Protein AF-A0A817N6R4-F1 (afdb_monomer_lite)

pLDDT: mean 79.8, std 9.82, range [53.44, 90.12]

Structure (mmCIF, N/CA/C/O backbone):
data_AF-A0A817N6R4-F1
#
_entry.id   AF-A0A817N6R4-F1
#
loop_
_atom_site.group_PDB
_atom_site.id
_atom_site.type_symbol
_atom_site.label_atom_id
_atom_site.label_alt_id
_atom_site.label_comp_id
_atom_site.label_asym_id
_atom_site.label_entity_id
_atom_site.label_seq_id
_atom_site.pdbx_PDB_ins_code
_atom_site.Cartn_x
_atom_site.Cartn_y
_atom_site.Cartn_z
_atom_site.occupancy
_atom_site.B_iso_or_equiv
_atom_site.auth_seq_id
_atom_site.auth_comp_id
_atom_site.auth_asym_id
_atom_site.auth_atom_id
_atom_site.pdbx_PDB_model_num
ATOM 1 N N . ARG A 1 1 ? -4.787 -3.258 20.349 1.00 62.62 1 ARG A N 1
ATOM 2 C CA . ARG A 1 1 ? -3.545 -3.971 20.739 1.00 62.62 1 ARG A CA 1
ATOM 3 C C . ARG A 1 1 ? -2.581 -4.216 19.570 1.00 62.62 1 ARG A C 1
ATOM 5 O O . ARG A 1 1 ? -1.553 -3.559 19.545 1.00 62.62 1 ARG A O 1
ATOM 12 N N . LEU A 1 2 ? -2.889 -5.073 18.584 1.00 63.59 2 LEU A N 1
ATOM 13 C CA . LEU A 1 2 ? -1.988 -5.348 17.438 1.00 63.59 2 LEU A CA 1
ATOM 14 C C . LEU A 1 2 ? -1.752 -4.108 16.553 1.00 63.59 2 LEU A C 1
ATOM 16 O O . LEU A 1 2 ? -0.613 -3.759 16.274 1.00 63.59 2 LEU A O 1
ATOM 20 N N . LEU A 1 3 ? -2.817 -3.372 16.218 1.00 61.03 3 LEU A N 1
ATOM 21 C CA . LEU A 1 3 ? -2.749 -2.088 15.500 1.00 61.03 3 LEU A CA 1
ATOM 22 C C . LEU A 1 3 ? -1.958 -1.004 16.251 1.00 61.03 3 LEU A C 1
ATOM 24 O O . LEU A 1 3 ? -1.296 -0.180 15.631 1.00 61.03 3 LEU A O 1
ATOM 28 N N . GLU A 1 4 ? -1.998 -0.991 17.583 1.00 71.56 4 GLU A N 1
ATOM 29 C CA . GLU A 1 4 ? -1.221 -0.034 18.385 1.00 71.56 4 GLU A CA 1
ATOM 30 C C . GLU A 1 4 ? 0.262 -0.394 18.384 1.00 71.56 4 GLU A C 1
ATOM 32 O O . GLU A 1 4 ? 1.101 0.482 18.201 1.00 71.56 4 GLU A O 1
ATOM 37 N N . GLN A 1 5 ? 0.586 -1.683 18.519 1.00 71.25 5 GLN A N 1
ATOM 38 C CA . GLN A 1 5 ? 1.960 -2.172 18.400 1.00 71.25 5 GLN A CA 1
ATOM 39 C C . GLN A 1 5 ? 2.517 -1.923 16.997 1.00 71.25 5 GLN A C 1
ATOM 41 O O . GLN A 1 5 ? 3.634 -1.432 16.862 1.00 71.25 5 GLN A O 1
ATOM 46 N N . LEU A 1 6 ? 1.709 -2.163 15.964 1.00 69.31 6 LEU A N 1
ATOM 47 C CA . LEU A 1 6 ? 2.038 -1.834 14.584 1.00 69.31 6 LEU A CA 1
ATOM 48 C C . LEU A 1 6 ? 2.321 -0.336 14.435 1.00 69.31 6 LEU A C 1
ATOM 50 O O . LEU A 1 6 ? 3.360 0.049 13.914 1.00 69.31 6 LEU A O 1
ATOM 54 N N . ASN A 1 7 ? 1.440 0.523 14.950 1.00 70.81 7 ASN A N 1
ATOM 55 C CA . ASN A 1 7 ? 1.628 1.969 14.893 1.00 70.81 7 ASN A C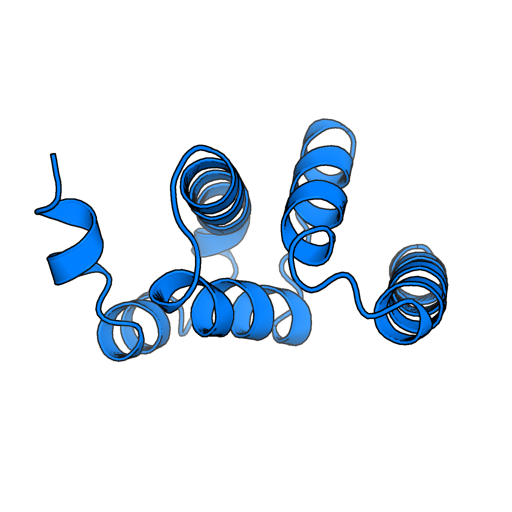A 1
ATOM 56 C C . ASN A 1 7 ? 2.883 2.438 15.641 1.00 70.81 7 ASN A C 1
ATOM 58 O O . ASN A 1 7 ? 3.519 3.393 15.199 1.00 70.81 7 ASN A O 1
ATOM 62 N N . LEU A 1 8 ? 3.263 1.784 16.741 1.00 75.81 8 LEU A N 1
ATOM 63 C CA . LEU A 1 8 ? 4.509 2.071 17.457 1.00 75.81 8 LEU A CA 1
ATOM 64 C C . LEU A 1 8 ? 5.739 1.675 16.636 1.00 75.81 8 LEU A C 1
ATOM 66 O O . LEU A 1 8 ? 6.653 2.486 16.502 1.00 75.81 8 LEU A O 1
ATOM 70 N N . ILE A 1 9 ? 5.734 0.481 16.037 1.00 70.88 9 ILE A N 1
ATOM 71 C CA . ILE A 1 9 ? 6.814 0.006 15.159 1.00 70.88 9 ILE A CA 1
ATOM 72 C C . ILE A 1 9 ? 6.954 0.936 13.950 1.00 70.88 9 ILE A C 1
ATOM 74 O O . ILE A 1 9 ? 8.050 1.392 13.641 1.00 70.88 9 ILE A O 1
ATOM 78 N N . LEU A 1 10 ? 5.838 1.298 13.318 1.00 68.19 10 LEU A N 1
ATOM 79 C CA . LEU A 1 10 ? 5.806 2.194 12.165 1.00 68.19 10 LEU A CA 1
ATOM 80 C C . LEU A 1 10 ? 6.237 3.626 12.519 1.00 68.19 10 LEU A C 1
ATOM 82 O O . LEU A 1 10 ? 6.925 4.266 11.728 1.00 68.19 10 LEU A O 1
ATOM 86 N N . LYS A 1 11 ? 5.874 4.142 13.704 1.00 70.06 11 LYS A N 1
ATOM 87 C CA . LYS A 1 11 ? 6.348 5.449 14.200 1.00 70.06 11 LYS A CA 1
ATOM 88 C C . LYS A 1 11 ? 7.848 5.445 14.461 1.00 70.06 11 LYS A C 1
ATOM 90 O O . LYS A 1 11 ? 8.535 6.364 14.023 1.00 70.06 11 LYS A O 1
ATOM 95 N N . TRP A 1 12 ? 8.345 4.425 15.160 1.00 71.19 12 TRP A N 1
ATOM 96 C CA . TRP A 1 12 ? 9.774 4.262 15.409 1.00 71.19 12 TRP A CA 1
ATOM 97 C C . TRP A 1 12 ? 10.537 4.163 14.087 1.00 71.19 12 TRP A C 1
ATOM 99 O O . TRP A 1 12 ? 11.539 4.838 13.891 1.00 71.19 12 TRP A O 1
ATOM 109 N N . HIS A 1 13 ? 10.007 3.418 13.129 1.00 63.88 13 HIS A N 1
ATOM 110 C CA . HIS A 1 13 ? 10.643 3.228 11.839 1.00 63.88 13 HIS A CA 1
ATOM 111 C C . HIS A 1 13 ? 10.620 4.489 10.953 1.00 63.88 13 HIS A C 1
ATOM 113 O O . HIS A 1 13 ? 11.636 4.841 10.362 1.00 63.88 13 HIS A O 1
ATOM 119 N N . ASN A 1 14 ? 9.509 5.234 10.902 1.00 61.47 14 ASN A N 1
ATOM 120 C CA . ASN A 1 14 ? 9.454 6.522 10.193 1.00 61.47 14 ASN A CA 1
ATOM 121 C C . ASN A 1 14 ? 10.482 7.532 10.730 1.00 61.47 14 ASN A C 1
ATOM 123 O O . ASN A 1 14 ? 10.950 8.380 9.975 1.00 61.47 14 ASN A O 1
ATOM 127 N N . SER A 1 15 ? 10.867 7.430 12.009 1.00 64.19 15 SER A N 1
ATOM 128 C CA . SER A 1 15 ? 11.944 8.252 12.580 1.00 64.19 15 SER A CA 1
ATOM 129 C C . SER A 1 15 ? 13.337 7.924 12.019 1.00 64.19 15 SER A C 1
ATOM 131 O O . SER A 1 15 ? 14.244 8.739 12.148 1.00 64.19 15 SER A O 1
ATOM 133 N N . GLN A 1 16 ? 13.498 6.773 11.355 1.00 59.12 16 GLN A N 1
ATOM 134 C CA . GLN A 1 16 ? 14.745 6.321 10.729 1.00 59.12 16 GLN A CA 1
ATOM 135 C C . GLN A 1 16 ? 14.887 6.762 9.257 1.00 59.12 16 GLN A C 1
ATOM 137 O O . GLN A 1 16 ? 15.891 6.451 8.626 1.00 59.12 16 GLN A O 1
ATOM 142 N N . GLY A 1 17 ? 13.904 7.474 8.684 1.00 54.22 17 GLY A N 1
ATOM 143 C CA . GLY A 1 17 ? 13.990 8.019 7.316 1.00 54.22 17 GLY A CA 1
ATOM 144 C C . GLY A 1 17 ? 13.861 6.991 6.181 1.00 54.22 17 GLY A C 1
ATOM 145 O O . GLY A 1 17 ? 14.110 7.316 5.025 1.00 54.22 17 GLY A O 1
ATOM 146 N N . LEU A 1 18 ? 13.457 5.762 6.494 1.00 55.34 18 LEU A N 1
ATOM 147 C CA . LEU A 1 18 ? 13.277 4.671 5.537 1.00 55.34 18 LEU A CA 1
ATOM 148 C C . LEU A 1 18 ? 11.838 4.709 4.980 1.00 55.34 18 LEU A C 1
ATOM 150 O O . LEU A 1 18 ? 10.894 4.291 5.653 1.00 55.34 18 LEU A O 1
ATOM 154 N N . SER A 1 19 ? 11.652 5.248 3.771 1.00 56.03 19 SER A N 1
ATOM 155 C CA . SER A 1 19 ? 10.329 5.420 3.140 1.00 56.03 19 SER A CA 1
ATOM 156 C C . SER A 1 19 ? 9.686 4.118 2.661 1.00 56.03 19 SER A C 1
ATOM 158 O O . SER A 1 19 ? 8.465 4.059 2.511 1.00 56.03 19 SER A O 1
ATOM 160 N N . ASP A 1 20 ? 10.489 3.079 2.448 1.00 62.97 20 ASP A N 1
ATOM 161 C CA . ASP A 1 20 ? 10.088 1.928 1.634 1.00 62.97 20 ASP A CA 1
ATOM 162 C C . ASP A 1 20 ? 9.605 0.736 2.472 1.00 62.97 20 ASP A C 1
ATOM 164 O O . ASP A 1 20 ? 8.881 -0.130 1.991 1.00 62.97 20 ASP A O 1
ATOM 168 N N . THR A 1 21 ? 9.910 0.724 3.769 1.00 71.69 21 THR A N 1
ATOM 169 C CA . THR A 1 21 ? 9.657 -0.439 4.631 1.00 71.69 21 THR A CA 1
ATOM 170 C C . THR A 1 21 ? 8.218 -0.525 5.142 1.00 71.69 21 THR A C 1
ATOM 172 O O . THR A 1 21 ? 7.804 -1.581 5.609 1.00 71.69 21 THR A O 1
ATOM 175 N N . TYR A 1 22 ? 7.425 0.556 5.066 1.00 79.88 22 TYR A N 1
ATOM 176 C CA . TYR A 1 22 ? 6.025 0.536 5.520 1.00 79.88 22 TYR A CA 1
ATOM 177 C C . TYR A 1 22 ? 5.233 -0.559 4.800 1.00 79.88 22 TYR A C 1
ATOM 179 O O . TYR A 1 22 ? 4.558 -1.360 5.442 1.00 79.88 22 TYR A O 1
ATOM 187 N N . VAL A 1 23 ? 5.357 -0.609 3.472 1.00 85.19 23 VAL A N 1
ATOM 188 C CA . VAL A 1 23 ? 4.680 -1.597 2.625 1.00 85.19 23 VAL A CA 1
ATOM 189 C C . VAL A 1 23 ? 5.138 -2.995 2.979 1.00 85.19 23 VAL A C 1
ATOM 191 O O . VAL A 1 23 ? 4.302 -3.833 3.291 1.00 85.19 23 VAL A O 1
ATOM 194 N N . THR A 1 24 ? 6.449 -3.224 3.008 1.00 85.62 24 THR A N 1
ATOM 195 C CA . THR A 1 24 ? 7.019 -4.541 3.293 1.00 85.62 24 THR A CA 1
ATOM 196 C C . THR A 1 24 ? 6.618 -5.045 4.678 1.00 85.62 24 THR A C 1
ATOM 198 O O . THR A 1 24 ? 6.332 -6.231 4.842 1.00 85.62 24 THR A O 1
ATOM 201 N N . CYS A 1 25 ? 6.512 -4.163 5.679 1.00 85.38 25 CYS A N 1
ATOM 202 C CA . CYS A 1 25 ? 5.989 -4.524 6.995 1.00 85.38 25 CYS A CA 1
ATOM 203 C C . CYS A 1 25 ? 4.515 -4.937 6.937 1.00 85.38 25 CYS A C 1
ATOM 205 O O . CYS A 1 25 ? 4.161 -5.977 7.490 1.00 85.38 25 CYS A O 1
ATOM 207 N N . ILE A 1 26 ? 3.658 -4.143 6.284 1.00 85.56 26 ILE A N 1
ATOM 208 C CA . ILE A 1 26 ? 2.233 -4.475 6.143 1.00 85.56 26 ILE A CA 1
ATOM 209 C C . ILE A 1 26 ? 2.067 -5.795 5.389 1.00 85.56 26 ILE A C 1
ATOM 211 O O . ILE A 1 26 ? 1.403 -6.701 5.891 1.00 85.56 26 ILE A O 1
ATOM 215 N N . TYR A 1 27 ? 2.744 -5.927 4.253 1.00 87.94 27 TYR A N 1
ATOM 216 C CA . TYR A 1 27 ? 2.764 -7.119 3.421 1.00 87.94 27 TYR A CA 1
ATOM 217 C C . TYR A 1 27 ? 3.190 -8.363 4.210 1.00 87.94 27 TYR A C 1
ATOM 219 O O . TYR A 1 27 ? 2.475 -9.363 4.246 1.00 87.94 27 TYR A O 1
ATOM 227 N N . SER A 1 28 ? 4.316 -8.288 4.925 1.00 86.81 28 SER A N 1
ATOM 228 C CA . SER A 1 28 ? 4.825 -9.400 5.740 1.00 86.81 28 SER A CA 1
ATOM 229 C C . SER A 1 28 ? 3.859 -9.799 6.855 1.00 86.81 28 SER A C 1
ATOM 231 O O . SER A 1 28 ? 3.739 -10.976 7.177 1.00 86.81 28 SER A O 1
ATOM 233 N N . ILE A 1 29 ? 3.145 -8.841 7.447 1.00 85.44 29 ILE A N 1
ATOM 234 C CA . ILE A 1 29 ? 2.164 -9.127 8.499 1.00 85.44 29 ILE A CA 1
ATOM 235 C C . ILE A 1 29 ? 0.913 -9.770 7.906 1.00 85.44 29 ILE A C 1
ATOM 237 O O . ILE A 1 29 ? 0.426 -10.759 8.447 1.00 85.44 29 ILE A O 1
ATOM 241 N N . GLN A 1 30 ? 0.427 -9.276 6.771 1.00 84.81 30 GLN A N 1
ATOM 242 C CA . GLN A 1 30 ? -0.742 -9.832 6.087 1.00 84.81 30 GLN A CA 1
ATOM 243 C C . GLN A 1 30 ? -0.516 -11.258 5.564 1.00 84.81 30 GLN A C 1
ATOM 245 O O . GLN A 1 30 ? -1.481 -11.993 5.382 1.00 84.81 30 GLN A O 1
ATOM 250 N N . LYS A 1 31 ? 0.740 -11.702 5.402 1.00 85.12 31 LYS A N 1
ATOM 251 C CA . LYS A 1 31 ? 1.063 -13.117 5.128 1.00 85.12 31 LYS A CA 1
ATOM 252 C C . LYS A 1 31 ? 0.731 -14.067 6.279 1.00 85.12 31 LYS A C 1
ATOM 254 O O . LYS A 1 31 ? 0.539 -15.257 6.045 1.00 85.12 31 LYS A O 1
ATOM 259 N N . HIS A 1 32 ? 0.716 -13.572 7.514 1.00 83.88 32 HIS A N 1
ATOM 260 C CA . HIS A 1 32 ? 0.596 -14.403 8.716 1.00 83.88 32 HIS A CA 1
ATOM 261 C C . HIS A 1 32 ? -0.636 -14.080 9.568 1.00 83.88 32 HIS A C 1
ATOM 263 O O . HIS A 1 32 ? -1.014 -14.884 10.419 1.00 83.88 32 HIS A O 1
ATOM 269 N N . TYR A 1 33 ? -1.261 -12.923 9.354 1.00 78.06 33 TYR A N 1
ATOM 270 C CA . TYR A 1 33 ? -2.387 -12.430 10.139 1.00 78.06 33 TYR A CA 1
ATOM 271 C C . TYR A 1 33 ? -3.566 -12.046 9.245 1.00 78.06 33 TYR A C 1
ATOM 273 O O . TYR A 1 33 ? -3.413 -11.790 8.053 1.00 78.06 33 TYR A O 1
ATOM 281 N N . SER A 1 34 ? -4.754 -11.996 9.850 1.00 69.12 34 SER A N 1
ATOM 282 C CA . SER A 1 34 ? -5.988 -11.566 9.193 1.00 69.12 34 SER A CA 1
ATOM 283 C C . SER A 1 34 ? -5.872 -10.169 8.574 1.00 69.12 34 SER A C 1
ATOM 285 O O . SER A 1 34 ? -5.087 -9.334 9.030 1.00 69.12 34 SER A O 1
ATOM 287 N N . LEU A 1 35 ? -6.726 -9.927 7.579 1.00 74.19 35 LEU A N 1
ATOM 288 C CA . LEU A 1 35 ? -6.851 -8.693 6.805 1.00 74.19 35 LEU A CA 1
ATOM 289 C C . LEU A 1 35 ? -6.739 -7.420 7.662 1.00 74.19 35 LEU A C 1
ATOM 291 O O . LEU A 1 35 ? -7.440 -7.250 8.660 1.00 74.19 35 LEU A O 1
ATOM 295 N N . ILE A 1 36 ? -5.852 -6.513 7.244 1.00 73.94 36 ILE A N 1
ATOM 296 C CA . ILE A 1 36 ? -5.720 -5.165 7.808 1.00 73.94 36 ILE A CA 1
ATOM 297 C C . ILE A 1 36 ? -6.492 -4.218 6.886 1.00 73.94 36 ILE A C 1
ATOM 299 O O . ILE A 1 36 ? -5.904 -3.498 6.084 1.00 73.94 36 ILE A O 1
ATOM 303 N N . ALA A 1 37 ? -7.819 -4.222 7.011 1.00 69.56 37 ALA A N 1
ATOM 304 C CA . ALA A 1 37 ? -8.725 -3.355 6.252 1.00 69.56 37 ALA A CA 1
ATOM 305 C C . ALA A 1 37 ? -8.849 -1.931 6.838 1.00 69.56 37 ALA A C 1
ATOM 307 O O . ALA A 1 37 ? -9.800 -1.204 6.559 1.00 69.56 37 ALA A O 1
ATOM 308 N N . ASP A 1 38 ? -7.903 -1.511 7.683 1.00 83.38 38 ASP A N 1
ATOM 309 C CA . ASP A 1 38 ? -7.929 -0.177 8.277 1.00 83.38 38 ASP A CA 1
ATOM 310 C C . ASP A 1 38 ? -7.767 0.899 7.193 1.00 83.38 38 ASP A C 1
ATOM 312 O O . ASP A 1 38 ? -6.773 0.930 6.462 1.00 83.38 38 ASP A O 1
ATOM 316 N N . LYS A 1 39 ? -8.727 1.825 7.122 1.00 82.25 39 LYS A N 1
ATOM 317 C CA . LYS A 1 39 ? -8.750 2.905 6.126 1.00 82.25 39 LYS A CA 1
ATOM 318 C C . LYS A 1 39 ? -7.468 3.743 6.123 1.00 82.25 39 LYS A C 1
ATOM 320 O O . LYS A 1 39 ? -7.005 4.165 5.070 1.00 82.25 39 LYS A O 1
ATOM 325 N N . THR A 1 40 ? -6.851 3.976 7.281 1.00 83.06 40 THR A N 1
ATOM 326 C CA . THR A 1 40 ? -5.603 4.751 7.358 1.00 83.06 40 THR A CA 1
ATOM 327 C C . THR A 1 40 ? -4.449 4.001 6.702 1.00 83.06 40 THR A C 1
ATOM 329 O O . THR A 1 40 ? -3.615 4.615 6.034 1.00 83.06 40 THR A O 1
ATOM 332 N N . VAL A 1 41 ? -4.393 2.681 6.894 1.00 83.31 41 VAL A N 1
ATOM 333 C CA . VAL A 1 41 ? -3.398 1.810 6.259 1.00 83.31 41 VAL A CA 1
ATOM 334 C C . VAL A 1 41 ? -3.622 1.769 4.749 1.00 83.31 41 VAL A C 1
ATOM 336 O O . VAL A 1 41 ? -2.693 2.059 3.995 1.00 83.31 41 VAL A O 1
ATOM 339 N N . MET A 1 42 ? -4.855 1.514 4.309 1.00 86.25 42 MET A N 1
ATOM 340 C CA . MET A 1 42 ? -5.211 1.440 2.887 1.00 86.25 42 MET A CA 1
ATOM 341 C C . MET A 1 42 ? -4.889 2.742 2.146 1.00 86.25 42 MET A C 1
ATOM 343 O O . MET A 1 42 ? -4.201 2.720 1.126 1.00 86.25 42 MET A O 1
ATOM 347 N N . ASN A 1 43 ? -5.262 3.894 2.705 1.00 86.94 43 ASN A N 1
ATOM 348 C CA . ASN A 1 43 ? -5.004 5.188 2.072 1.00 86.94 43 ASN A CA 1
ATOM 349 C C . ASN A 1 43 ? -3.499 5.489 1.970 1.00 86.94 43 ASN A C 1
ATOM 351 O O . ASN A 1 43 ? -3.052 6.084 0.988 1.00 86.94 43 ASN A O 1
ATOM 355 N N . LYS A 1 44 ? -2.692 5.058 2.951 1.00 85.69 44 LYS A N 1
ATOM 356 C CA . LYS A 1 44 ? -1.226 5.191 2.892 1.00 85.69 44 LYS A CA 1
ATOM 357 C C . LYS A 1 44 ? -0.611 4.319 1.802 1.00 85.69 44 LYS A C 1
ATOM 359 O O . LYS A 1 44 ? 0.252 4.807 1.073 1.00 85.69 44 LYS A O 1
ATOM 364 N N . LEU A 1 45 ? -1.060 3.069 1.677 1.00 86.94 45 LEU A N 1
ATOM 365 C CA . LEU A 1 45 ? -0.612 2.157 0.620 1.00 86.94 45 LEU A CA 1
ATOM 366 C C . LEU A 1 45 ? -0.930 2.738 -0.768 1.00 86.94 45 LEU A C 1
ATOM 368 O O . LEU A 1 45 ? -0.040 2.864 -1.610 1.00 86.94 45 LEU A O 1
ATOM 372 N N . ILE A 1 46 ? -2.167 3.206 -0.968 1.00 88.81 46 ILE A N 1
ATOM 373 C CA . ILE A 1 46 ? -2.618 3.818 -2.228 1.00 88.81 46 ILE A CA 1
ATOM 374 C C . ILE A 1 46 ? -1.828 5.093 -2.549 1.00 88.81 46 ILE A C 1
ATOM 376 O O . ILE A 1 46 ? -1.384 5.280 -3.682 1.00 88.81 46 ILE A O 1
ATOM 380 N N . PHE A 1 47 ? -1.606 5.967 -1.564 1.00 85.62 47 PHE A N 1
ATOM 381 C CA . PHE A 1 47 ? -0.847 7.201 -1.771 1.00 85.62 47 PHE A CA 1
ATOM 382 C C . PHE A 1 47 ? 0.608 6.934 -2.173 1.00 85.62 47 PHE A C 1
ATOM 384 O O . PHE A 1 47 ? 1.173 7.648 -3.006 1.00 85.62 47 PHE A O 1
ATOM 391 N N . GLY A 1 48 ? 1.224 5.902 -1.597 1.00 82.44 48 GLY A N 1
ATOM 392 C CA . GLY A 1 48 ? 2.595 5.539 -1.928 1.00 82.44 48 GLY A CA 1
ATOM 393 C C . GLY A 1 48 ? 2.740 4.903 -3.316 1.00 82.44 48 GLY A C 1
ATOM 394 O O . GLY A 1 48 ? 3.814 4.999 -3.903 1.00 82.44 48 GLY A O 1
ATOM 395 N N . LEU A 1 49 ? 1.679 4.300 -3.867 1.00 85.44 49 LEU A N 1
ATOM 396 C CA . LEU A 1 49 ? 1.714 3.473 -5.082 1.00 85.44 49 LEU A CA 1
ATOM 397 C C . LEU A 1 49 ? 2.380 4.169 -6.288 1.00 85.44 49 LEU A C 1
ATOM 399 O O . LEU A 1 49 ? 3.123 3.542 -7.044 1.00 85.44 49 LEU A O 1
ATOM 403 N N . LYS A 1 50 ? 2.173 5.487 -6.439 1.00 79.25 50 LYS A N 1
ATOM 404 C CA . LYS A 1 50 ? 2.775 6.299 -7.516 1.00 79.25 50 LYS A CA 1
ATOM 405 C C . LYS A 1 50 ? 4.295 6.435 -7.415 1.00 79.25 50 LYS A C 1
ATOM 407 O O . LYS A 1 50 ? 4.947 6.665 -8.426 1.00 79.25 50 LYS A O 1
ATOM 412 N N . LYS A 1 51 ? 4.849 6.356 -6.206 1.00 80.75 51 LYS A N 1
ATOM 413 C CA . LYS A 1 51 ? 6.267 6.627 -5.926 1.00 80.75 51 LYS A CA 1
ATOM 414 C C . LYS A 1 51 ? 7.114 5.356 -5.834 1.00 80.75 51 LYS A C 1
ATOM 416 O O . LYS A 1 51 ? 8.331 5.460 -5.762 1.00 80.75 51 LYS A O 1
ATOM 421 N N . MET A 1 52 ? 6.476 4.186 -5.828 1.00 84.19 52 MET A N 1
ATOM 422 C CA . MET A 1 52 ? 7.140 2.890 -5.689 1.00 84.19 52 MET A CA 1
ATOM 423 C C . MET A 1 52 ? 7.534 2.302 -7.046 1.00 84.19 52 MET A C 1
ATOM 425 O O . MET A 1 52 ? 6.865 2.523 -8.061 1.00 84.19 52 MET A O 1
ATOM 429 N N . TYR A 1 53 ? 8.583 1.485 -7.046 1.00 83.31 53 TYR A N 1
ATOM 430 C CA . TYR A 1 53 ? 9.100 0.783 -8.221 1.00 83.31 53 TYR A CA 1
ATOM 431 C C . TYR A 1 53 ? 9.507 -0.646 -7.848 1.00 83.31 53 TYR A C 1
ATOM 433 O O . TYR A 1 53 ? 9.731 -0.936 -6.673 1.00 83.31 53 TYR A O 1
ATOM 441 N N . GLY A 1 54 ? 9.605 -1.521 -8.852 1.00 86.31 54 GLY A N 1
ATOM 442 C CA . GLY A 1 54 ? 10.049 -2.906 -8.675 1.00 86.31 54 GLY A CA 1
ATOM 443 C C . GLY A 1 54 ? 9.179 -3.703 -7.700 1.00 86.31 54 GLY A C 1
ATOM 444 O O . GLY A 1 54 ? 7.963 -3.508 -7.637 1.00 86.31 54 GLY A O 1
ATOM 445 N N . ASP A 1 55 ? 9.820 -4.573 -6.923 1.00 86.75 55 ASP A N 1
ATOM 446 C CA . ASP A 1 55 ? 9.157 -5.548 -6.051 1.00 86.75 55 ASP A CA 1
ATOM 447 C C . ASP A 1 55 ? 8.269 -4.896 -4.985 1.00 86.75 55 ASP A C 1
ATOM 449 O O . ASP A 1 55 ? 7.158 -5.355 -4.743 1.00 86.75 55 ASP A O 1
ATOM 453 N N . ILE A 1 56 ? 8.676 -3.753 -4.425 1.00 86.81 56 ILE A N 1
ATOM 454 C CA . ILE A 1 56 ? 7.893 -3.032 -3.403 1.00 86.81 56 ILE A CA 1
ATOM 455 C C . ILE A 1 56 ? 6.521 -2.606 -3.948 1.00 86.81 56 ILE A C 1
ATOM 457 O O . ILE A 1 56 ? 5.521 -2.606 -3.229 1.00 86.81 56 ILE A O 1
ATOM 461 N N . LYS A 1 57 ? 6.441 -2.258 -5.240 1.00 88.44 57 LYS A N 1
ATOM 462 C CA . LYS A 1 57 ? 5.163 -1.922 -5.881 1.00 88.44 57 LYS A CA 1
ATOM 463 C C . LYS A 1 57 ? 4.257 -3.153 -5.979 1.00 88.44 57 LYS A C 1
ATOM 465 O O . LYS A 1 57 ? 3.053 -3.020 -5.772 1.00 88.44 57 LYS A O 1
ATOM 470 N N . ILE A 1 58 ? 4.829 -4.328 -6.243 1.00 89.25 58 ILE A N 1
ATOM 471 C CA . ILE A 1 58 ? 4.103 -5.604 -6.269 1.00 89.25 58 ILE A CA 1
ATOM 472 C C . ILE A 1 58 ? 3.600 -5.942 -4.861 1.00 89.25 58 ILE A C 1
ATOM 474 O O . ILE A 1 58 ? 2.406 -6.170 -4.691 1.00 89.25 58 ILE A O 1
ATOM 478 N N . GLU A 1 59 ? 4.459 -5.857 -3.841 1.00 90.12 59 GLU A N 1
ATOM 479 C CA . GLU A 1 59 ? 4.080 -6.078 -2.436 1.00 90.12 59 GLU A CA 1
ATOM 480 C C . GLU A 1 59 ? 2.933 -5.155 -1.994 1.00 90.12 59 GLU A C 1
ATOM 482 O O . GLU A 1 59 ? 2.020 -5.571 -1.277 1.00 90.12 59 GLU A O 1
ATOM 487 N N . CYS A 1 60 ? 2.941 -3.899 -2.451 1.00 89.25 60 CYS A N 1
ATOM 488 C CA . CYS A 1 60 ? 1.871 -2.944 -2.170 1.00 89.25 60 CYS A CA 1
ATOM 489 C C . CYS A 1 60 ? 0.545 -3.362 -2.818 1.00 89.25 60 CYS A C 1
ATOM 491 O O . CYS A 1 60 ? -0.500 -3.317 -2.169 1.00 89.25 60 CYS A O 1
ATOM 493 N N . LEU A 1 61 ? 0.575 -3.809 -4.077 1.00 89.69 61 LEU A N 1
ATOM 494 C CA . LEU A 1 61 ? -0.614 -4.294 -4.782 1.00 89.69 61 LEU A CA 1
ATOM 495 C C . LEU A 1 61 ? -1.174 -5.574 -4.149 1.00 89.69 61 LEU A C 1
ATOM 497 O O . LEU A 1 61 ? -2.388 -5.677 -3.974 1.00 89.69 61 LEU A O 1
ATOM 501 N N . GLU A 1 62 ? -0.313 -6.510 -3.746 1.00 89.56 62 GLU A N 1
ATOM 502 C CA . GLU A 1 62 ? -0.719 -7.720 -3.019 1.00 89.56 62 GLU A CA 1
ATOM 503 C C . GLU A 1 62 ? -1.315 -7.381 -1.645 1.00 89.56 62 GLU A C 1
ATOM 505 O O . GLU A 1 62 ? -2.319 -7.960 -1.230 1.00 89.56 62 GLU A O 1
ATOM 510 N N . SER A 1 63 ? -0.763 -6.375 -0.964 1.00 88.69 63 SER A N 1
ATOM 511 C CA . SER A 1 63 ? -1.322 -5.886 0.299 1.00 88.69 63 SER A CA 1
ATOM 512 C C . SER A 1 63 ? -2.696 -5.234 0.108 1.00 88.69 63 SER A C 1
ATOM 514 O O . SER A 1 63 ? -3.586 -5.368 0.946 1.00 88.69 63 SER A O 1
ATOM 516 N N . LEU A 1 64 ? -2.901 -4.528 -1.006 1.00 88.06 64 LEU A N 1
ATOM 517 C CA . LEU A 1 64 ? -4.178 -3.891 -1.326 1.00 88.06 64 LEU A CA 1
ATOM 518 C C . LEU A 1 64 ? -5.245 -4.912 -1.722 1.00 88.06 64 LEU A C 1
ATOM 520 O O . LEU A 1 64 ? -6.369 -4.817 -1.231 1.00 88.06 64 LEU A O 1
ATOM 524 N N . ILE A 1 65 ? -4.911 -5.893 -2.570 1.00 87.38 65 ILE A N 1
ATOM 525 C CA . ILE A 1 65 ? -5.891 -6.857 -3.093 1.00 87.38 65 ILE A CA 1
ATOM 526 C C . ILE A 1 65 ? -6.505 -7.703 -1.979 1.00 87.38 65 ILE A C 1
ATOM 528 O O . ILE A 1 65 ? -7.700 -7.985 -2.018 1.00 87.38 65 ILE A O 1
ATOM 532 N N . ALA A 1 66 ? -5.718 -8.028 -0.949 1.00 82.75 66 ALA A N 1
ATOM 533 C CA . ALA A 1 66 ? -6.190 -8.781 0.204 1.00 82.75 66 ALA A CA 1
ATOM 534 C C . ALA A 1 66 ? -7.336 -8.062 0.943 1.00 82.75 66 ALA A C 1
ATOM 536 O O . ALA A 1 66 ? -8.219 -8.715 1.484 1.00 82.75 66 ALA A O 1
ATOM 537 N N . ASN A 1 67 ? -7.359 -6.726 0.937 1.00 81.75 67 ASN A N 1
ATOM 538 C CA . ASN A 1 67 ? -8.274 -5.922 1.755 1.00 81.75 67 ASN A CA 1
ATOM 539 C C . ASN A 1 67 ? -9.287 -5.119 0.928 1.00 81.75 67 ASN A C 1
ATOM 541 O O . ASN A 1 67 ? -10.048 -4.327 1.482 1.00 81.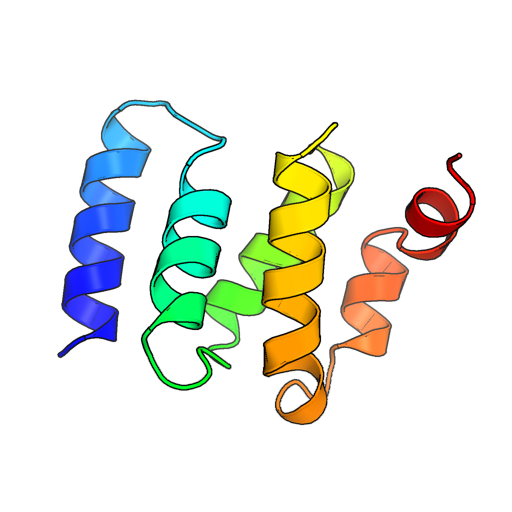75 67 ASN A O 1
ATOM 545 N N . ILE A 1 68 ? -9.291 -5.282 -0.397 1.00 82.88 68 ILE A N 1
ATOM 546 C CA . ILE A 1 68 ? -10.033 -4.399 -1.304 1.00 82.88 68 ILE A CA 1
ATOM 547 C C . ILE A 1 68 ? -11.554 -4.548 -1.177 1.00 82.88 68 ILE A C 1
ATOM 549 O O . ILE A 1 68 ? -12.282 -3.600 -1.452 1.00 82.88 68 ILE A O 1
ATOM 553 N N . THR A 1 69 ? -12.031 -5.719 -0.744 1.00 83.12 69 THR A N 1
ATOM 554 C CA . THR A 1 69 ? -13.462 -6.017 -0.569 1.00 83.12 69 THR A CA 1
ATOM 555 C C . THR A 1 69 ? -14.079 -5.285 0.615 1.00 83.12 69 THR A C 1
ATOM 557 O O . THR A 1 69 ? -15.254 -4.950 0.568 1.00 83.12 69 THR A O 1
ATOM 560 N N . GLU A 1 70 ? -13.285 -5.012 1.649 1.00 83.19 70 GLU A N 1
ATOM 561 C CA . GLU A 1 70 ? -13.706 -4.298 2.863 1.00 83.19 70 GLU A CA 1
ATOM 562 C C . GLU A 1 70 ? -13.542 -2.775 2.723 1.00 83.19 70 GLU A C 1
ATOM 564 O O . GLU A 1 70 ? -13.827 -2.013 3.647 1.00 83.19 70 GLU A O 1
ATOM 569 N N . PHE A 1 71 ? -13.032 -2.312 1.578 1.00 84.12 71 PHE A N 1
ATOM 570 C CA . PHE A 1 71 ? -12.693 -0.918 1.354 1.00 84.12 71 PHE A CA 1
ATOM 571 C C . PHE A 1 71 ? -13.647 -0.269 0.345 1.00 84.12 71 PHE A C 1
ATOM 573 O O . PHE A 1 71 ? -13.365 -0.197 -0.848 1.00 84.12 71 PHE A O 1
ATOM 580 N N . ASP A 1 72 ? -14.772 0.257 0.838 1.00 81.31 72 ASP A N 1
ATOM 581 C CA . ASP A 1 72 ? -15.871 0.804 0.019 1.00 81.31 72 ASP A CA 1
ATOM 582 C C . ASP A 1 72 ? -15.429 1.844 -1.031 1.00 81.31 72 ASP A C 1
ATOM 584 O O . ASP A 1 72 ? -15.971 1.902 -2.136 1.00 81.31 72 ASP A O 1
ATOM 588 N N . SER A 1 73 ? -14.428 2.678 -0.716 1.00 84.44 73 SER A N 1
ATOM 589 C CA . SER A 1 73 ? -13.901 3.713 -1.620 1.00 84.44 73 SER A CA 1
ATOM 590 C C . SER A 1 73 ? -12.722 3.256 -2.487 1.00 84.44 73 SER A C 1
ATOM 592 O O . SER A 1 73 ? -12.143 4.084 -3.196 1.00 84.44 73 SER A O 1
ATOM 594 N N . ALA A 1 74 ? -12.391 1.957 -2.499 1.00 85.06 74 ALA A N 1
ATOM 595 C CA . ALA A 1 74 ? -11.221 1.399 -3.180 1.00 85.06 74 ALA A CA 1
ATOM 596 C C . ALA A 1 74 ? -11.077 1.864 -4.625 1.00 85.06 74 ALA A C 1
ATOM 598 O O . ALA A 1 74 ? -10.029 2.377 -5.013 1.00 85.06 74 ALA A O 1
ATOM 599 N N . TYR A 1 75 ? -12.136 1.717 -5.421 1.00 87.19 75 TYR A N 1
ATOM 600 C CA . TYR A 1 75 ? -12.089 2.060 -6.839 1.00 87.19 75 TYR A CA 1
ATOM 601 C C . TYR A 1 75 ? -11.777 3.546 -7.064 1.00 87.19 75 TYR A C 1
ATOM 603 O O . TYR A 1 75 ? -10.929 3.883 -7.891 1.00 87.19 75 TYR A O 1
ATOM 611 N N . LEU A 1 76 ? -12.436 4.439 -6.319 1.00 89.75 76 LEU A N 1
ATOM 612 C CA . LEU A 1 76 ? -12.243 5.884 -6.458 1.00 89.75 76 LEU A CA 1
ATOM 613 C C . LEU A 1 76 ? -10.827 6.297 -6.047 1.00 89.75 76 LEU A C 1
ATOM 615 O O . LEU A 1 76 ? -10.192 7.087 -6.748 1.00 89.75 76 LEU A O 1
ATOM 619 N N . GLU A 1 77 ? -10.315 5.734 -4.953 1.00 88.56 77 GLU A N 1
ATOM 620 C CA . GLU A 1 77 ? -8.977 6.049 -4.452 1.00 88.56 77 GLU A CA 1
ATOM 621 C C . GLU A 1 77 ? -7.873 5.498 -5.363 1.00 88.56 77 GLU A C 1
ATOM 623 O O . GLU A 1 77 ? -6.936 6.221 -5.701 1.00 88.56 77 GLU A O 1
ATOM 628 N N . LEU A 1 78 ? -8.020 4.269 -5.865 1.00 88.69 78 LEU A N 1
ATOM 629 C CA . LEU A 1 78 ? -7.09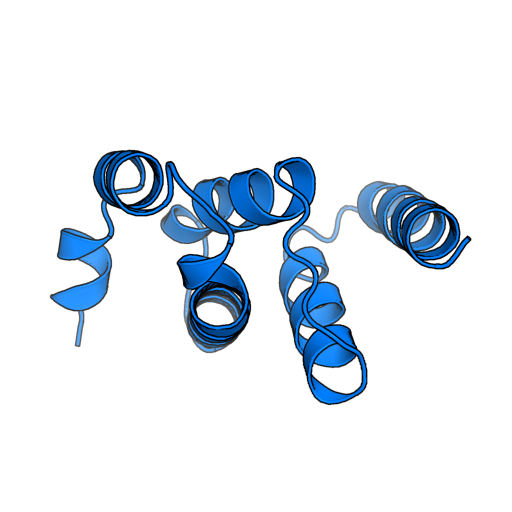3 3.677 -6.836 1.00 88.69 78 LEU A CA 1
ATOM 630 C C . LEU A 1 78 ? -7.107 4.422 -8.175 1.00 88.69 78 LEU A C 1
ATOM 632 O O . LEU A 1 78 ? -6.056 4.651 -8.778 1.00 88.69 78 LEU A O 1
ATOM 636 N N . ARG A 1 79 ? -8.285 4.858 -8.634 1.00 89.38 79 ARG A N 1
ATOM 637 C CA . ARG A 1 79 ? -8.407 5.675 -9.846 1.00 89.38 79 ARG A CA 1
ATOM 638 C C . ARG A 1 79 ? -7.696 7.017 -9.681 1.00 89.38 79 ARG A C 1
ATOM 640 O O . ARG A 1 79 ? -6.931 7.400 -10.562 1.00 89.38 79 ARG A O 1
ATOM 647 N N . ALA A 1 80 ? -7.882 7.704 -8.553 1.00 88.62 80 ALA A N 1
ATOM 648 C CA . ALA A 1 80 ? -7.150 8.937 -8.241 1.00 88.62 80 ALA A CA 1
ATOM 649 C C . ALA A 1 80 ? -5.627 8.699 -8.131 1.00 88.62 80 ALA A C 1
ATOM 651 O O . ALA A 1 80 ? -4.807 9.553 -8.503 1.00 88.62 80 ALA A O 1
ATOM 652 N N . ALA A 1 81 ? -5.236 7.506 -7.681 1.00 86.56 81 ALA A N 1
ATOM 653 C CA . ALA A 1 81 ? -3.852 7.063 -7.629 1.00 86.56 81 ALA A CA 1
ATOM 654 C C . ALA A 1 81 ? -3.258 6.657 -8.994 1.00 86.56 81 ALA A C 1
ATOM 656 O O . ALA A 1 81 ? -2.073 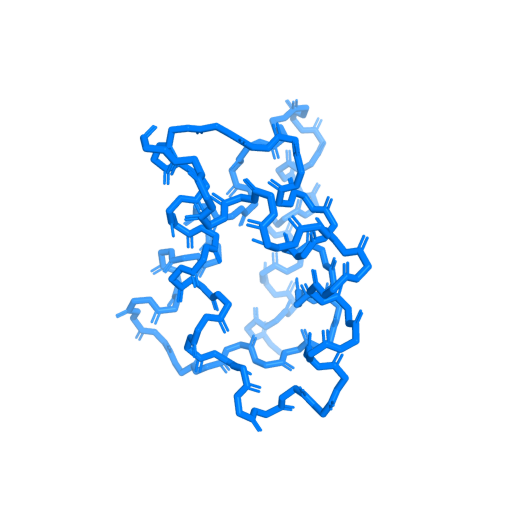6.343 -9.052 1.00 86.56 81 ALA A O 1
ATOM 657 N N . GLY A 1 82 ? -4.009 6.740 -10.098 1.00 88.12 82 GLY A N 1
ATOM 658 C CA . GLY A 1 82 ? -3.487 6.431 -11.435 1.00 88.12 82 GLY A CA 1
ATOM 659 C C . GLY A 1 82 ? -3.227 4.939 -11.647 1.00 88.12 82 GLY A C 1
ATOM 660 O O . GLY A 1 82 ? -2.287 4.570 -12.342 1.00 88.12 82 GLY A O 1
ATOM 661 N N . ILE A 1 83 ? -4.045 4.068 -11.042 1.00 87.94 83 ILE A N 1
ATOM 662 C CA . ILE A 1 83 ? -3.871 2.611 -11.134 1.00 87.94 83 ILE A CA 1
ATOM 663 C C . ILE A 1 83 ? -3.813 2.096 -12.581 1.00 87.94 83 ILE A C 1
ATOM 665 O O . ILE A 1 83 ? -3.074 1.161 -12.862 1.00 87.94 83 ILE A O 1
ATOM 669 N N . LEU A 1 84 ? -4.544 2.716 -13.514 1.00 87.56 84 LEU A N 1
ATOM 670 C CA . LEU A 1 84 ? -4.536 2.310 -14.922 1.00 87.56 84 LEU A CA 1
ATOM 671 C C . LEU A 1 84 ? -3.152 2.478 -15.556 1.00 87.56 84 LEU A C 1
ATOM 673 O O . LEU A 1 84 ? -2.682 1.561 -16.220 1.00 87.56 84 LEU A O 1
ATOM 677 N N . ASP A 1 85 ? -2.475 3.594 -15.290 1.00 86.81 85 ASP A N 1
ATOM 678 C CA . ASP A 1 85 ? -1.126 3.846 -15.807 1.00 86.81 85 ASP A CA 1
ATOM 679 C C . ASP A 1 85 ? -0.121 2.832 -15.245 1.00 86.81 85 ASP A C 1
ATOM 681 O O . ASP A 1 85 ? 0.805 2.405 -15.931 1.00 86.81 85 ASP A O 1
ATOM 685 N N . ILE A 1 86 ? -0.338 2.404 -13.998 1.00 84.62 86 ILE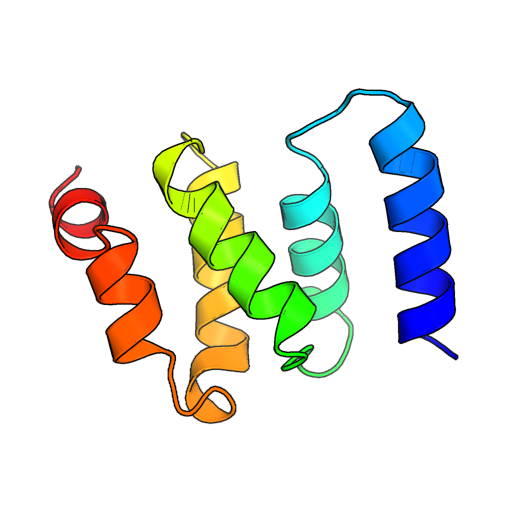 A N 1
ATOM 686 C CA . ILE A 1 86 ? 0.477 1.387 -13.329 1.00 84.62 86 ILE A CA 1
ATOM 687 C C . ILE A 1 86 ? 0.256 0.006 -13.958 1.00 84.62 86 ILE A C 1
ATOM 689 O O . ILE A 1 86 ? 1.222 -0.720 -14.157 1.00 84.62 86 ILE A O 1
ATOM 693 N N . LEU A 1 87 ? -0.987 -0.346 -14.300 1.00 82.44 87 LEU A N 1
ATOM 694 C CA . LEU A 1 87 ? -1.336 -1.643 -14.895 1.00 82.44 87 LEU A CA 1
ATOM 695 C C . LEU A 1 87 ? -0.928 -1.773 -16.370 1.00 82.44 87 LEU A C 1
ATOM 697 O O . LEU A 1 87 ? -0.766 -2.884 -16.865 1.00 82.44 87 LEU A O 1
ATOM 701 N N . ILE A 1 88 ? -0.785 -0.654 -17.082 1.00 85.44 88 ILE A N 1
ATOM 702 C CA . ILE A 1 88 ? -0.324 -0.635 -18.481 1.00 85.44 88 ILE A CA 1
ATOM 703 C C . ILE A 1 88 ? 1.201 -0.824 -18.566 1.00 85.44 88 ILE A C 1
ATOM 705 O O . ILE A 1 88 ? 1.730 -1.179 -19.623 1.00 85.44 88 ILE A O 1
ATOM 709 N N . HIS A 1 89 ? 1.916 -0.615 -17.459 1.00 74.19 89 HIS A N 1
ATOM 710 C CA . HIS A 1 89 ? 3.360 -0.772 -17.401 1.00 74.19 89 HIS A CA 1
ATOM 711 C C . HIS A 1 89 ? 3.748 -2.259 -17.483 1.00 74.19 89 HIS A C 1
ATOM 713 O O . HIS A 1 89 ? 3.308 -3.063 -16.664 1.00 74.19 89 HIS A O 1
ATOM 719 N N . LYS A 1 90 ? 4.557 -2.614 -18.490 1.00 53.44 90 LYS A N 1
ATOM 720 C CA . LYS A 1 90 ? 5.205 -3.931 -18.603 1.00 53.44 90 LYS A CA 1
ATOM 721 C C . LYS A 1 90 ? 6.447 -4.013 -17.727 1.00 53.44 90 LYS A C 1
ATOM 723 O O . LYS A 1 90 ? 7.089 -2.951 -17.536 1.00 53.44 90 LYS A O 1
#

Radius of gyration: 12.89 Å; chains: 1; bounding box: 31×23×39 Å

Sequence (90 aa):
RLLEQLNLILKWHNSQGLSDTYVTCIYSIQKHYSLIADKTVMNKLIFGLKKMYGDIKIECLESLIANITEFDSAYLEL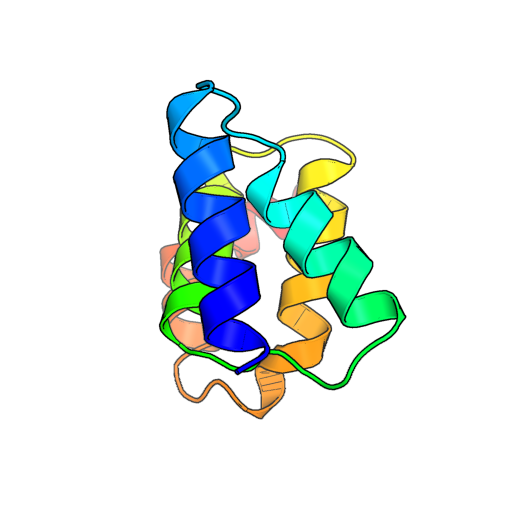RAAGILDILIHK

Secondary structure (DSSP, 8-state):
-HHHHHHHHHHHHHTTT-SSHHHHHHHHHHTTSS----HHHHHHHHHHGGG--HHHHHHHHHHHHHHGGG-TTHHHHHHHTTHHHHHH--

Foldseek 3Di:
DVVVVLVVVVVVVVVVVDPQCLLVVLLVCVVPDAQPLDPVSLLSLLQCLLVDDDPSNVSSVVNCVRNVVVHPCNVVSNVVSVVVVVVVPD